Protein AF-A0A6I0ZMS7-F1 (afdb_monomer_lite)

Foldseek 3Di:
DPPQDWDFDDPPVRVVVVVVVVVVVVVVVVVVCCCCPVVVDWDKDALVRLCVVLVHDSVVVVVCVVVVQWDWDADPNTTIGTPVSSVSSSCVVVVVVVVVVSVVRIDGDDDDDPPPPPPPPDDD

Organism: Phocaeicola vulgatus (NCBI:txid821)

Sequence (124 aa):
MENQSKYIMIERNKFAALVKAHRKCLQMLSILTYAHTVKEVRLTFTLEEICELLQMTREEVEAQRQRGYIRFSVQNGITVYEITDILRLKNMLEMGKIYRKIDGMAITVPVKKETGNVTDSLTD

Radius of gyration: 24.44 Å; chains: 1; bounding box: 30×35×92 Å

pLDDT: mean 85.77, std 14.25, range [46.91, 97.44]

Structure (mmCIF, N/CA/C/O backbone):
data_AF-A0A6I0ZMS7-F1
#
_entry.id   AF-A0A6I0ZMS7-F1
#
loop_
_atom_site.group_PDB
_atom_site.id
_atom_site.type_symbol
_atom_site.label_atom_id
_atom_site.label_alt_id
_atom_site.label_comp_id
_atom_site.label_asym_id
_atom_site.label_entity_id
_atom_site.label_seq_id
_atom_site.pdbx_PDB_ins_code
_atom_site.Cartn_x
_atom_site.Cartn_y
_atom_site.Cartn_z
_atom_site.occupancy
_atom_site.B_iso_or_equiv
_atom_site.auth_seq_id
_atom_site.auth_comp_id
_atom_site.auth_asym_id
_atom_site.auth_atom_id
_atom_site.pdbx_PDB_model_num
ATOM 1 N N . MET A 1 1 ? -4.336 3.767 -35.342 1.00 49.06 1 MET A N 1
ATOM 2 C CA . MET A 1 1 ? -2.908 3.782 -34.958 1.00 49.06 1 MET A CA 1
ATOM 3 C C . MET A 1 1 ? -2.586 2.403 -34.418 1.00 49.06 1 MET A C 1
ATOM 5 O O . MET A 1 1 ? -3.243 1.994 -33.470 1.00 49.06 1 MET A O 1
ATOM 9 N N . GLU A 1 2 ? -1.685 1.653 -35.053 1.00 51.00 2 GLU A N 1
ATOM 10 C CA . GLU A 1 2 ? -1.224 0.372 -34.500 1.00 51.00 2 GLU A CA 1
ATOM 11 C C . GLU A 1 2 ? -0.572 0.632 -33.138 1.00 51.00 2 GLU A C 1
ATOM 13 O O . GLU A 1 2 ? 0.329 1.464 -33.024 1.00 51.00 2 GLU A O 1
ATOM 18 N N . ASN A 1 3 ? -1.064 -0.039 -32.094 1.00 58.94 3 ASN A N 1
ATOM 19 C CA . ASN A 1 3 ? -0.469 0.018 -30.765 1.00 58.94 3 ASN A CA 1
ATOM 20 C C . ASN A 1 3 ? 0.923 -0.615 -30.855 1.00 58.94 3 ASN A C 1
ATOM 22 O O . ASN A 1 3 ? 1.053 -1.837 -30.897 1.00 58.94 3 ASN A O 1
ATOM 26 N N . GLN A 1 4 ? 1.968 0.210 -30.907 1.00 65.31 4 GLN A N 1
ATOM 27 C CA . GLN A 1 4 ? 3.337 -0.277 -30.799 1.00 65.31 4 GLN A CA 1
ATOM 28 C C . GLN A 1 4 ? 3.529 -0.872 -29.401 1.00 65.31 4 GLN A C 1
ATOM 30 O O . GLN A 1 4 ? 3.580 -0.152 -28.402 1.00 65.31 4 GLN A O 1
ATOM 35 N N . SER A 1 5 ? 3.592 -2.201 -29.321 1.00 79.69 5 SER A N 1
ATOM 36 C CA . SER A 1 5 ? 3.852 -2.904 -28.070 1.00 79.69 5 SER A CA 1
ATOM 37 C C . SER A 1 5 ? 5.234 -2.533 -27.528 1.00 79.69 5 SER A C 1
ATOM 39 O O . SER A 1 5 ? 6.235 -2.552 -28.249 1.00 79.69 5 SER A O 1
ATOM 41 N N . LYS A 1 6 ? 5.274 -2.207 -26.237 1.00 84.69 6 LYS A N 1
ATOM 42 C CA . LYS A 1 6 ? 6.483 -1.893 -25.479 1.00 84.69 6 LYS A CA 1
ATOM 43 C C . LYS A 1 6 ? 6.903 -3.105 -24.656 1.00 84.69 6 LYS A C 1
ATOM 45 O O . LYS A 1 6 ? 6.065 -3.716 -23.995 1.00 84.69 6 LYS A O 1
ATOM 50 N N . TYR A 1 7 ? 8.190 -3.430 -24.669 1.00 88.38 7 TYR A N 1
ATOM 51 C CA . TYR A 1 7 ? 8.740 -4.603 -23.991 1.00 88.38 7 TYR A CA 1
ATOM 52 C C . TYR A 1 7 ? 9.839 -4.205 -23.012 1.00 88.38 7 TYR A C 1
ATOM 54 O O . TYR A 1 7 ? 10.541 -3.225 -23.234 1.00 88.38 7 TYR A O 1
ATOM 62 N N . ILE A 1 8 ? 10.028 -4.985 -21.947 1.00 89.50 8 ILE A N 1
ATOM 63 C CA . ILE A 1 8 ? 11.161 -4.834 -21.026 1.00 89.50 8 ILE A CA 1
ATOM 64 C C . ILE A 1 8 ? 11.926 -6.143 -20.987 1.00 89.50 8 ILE A C 1
ATOM 66 O O . ILE A 1 8 ? 11.347 -7.212 -20.793 1.00 89.50 8 ILE A O 1
ATOM 70 N N . MET A 1 9 ? 13.241 -6.044 -21.141 1.00 90.12 9 MET A N 1
ATOM 71 C CA . MET A 1 9 ? 14.144 -7.171 -20.959 1.00 90.12 9 MET A CA 1
ATOM 72 C C . MET A 1 9 ? 14.566 -7.260 -19.498 1.00 90.12 9 MET A C 1
ATOM 74 O O . MET A 1 9 ? 15.126 -6.321 -18.939 1.00 90.12 9 MET A O 1
ATOM 78 N N . ILE A 1 10 ? 14.272 -8.398 -18.872 1.00 90.62 10 ILE A N 1
ATOM 79 C CA . ILE A 1 10 ? 14.609 -8.680 -17.477 1.00 90.62 10 ILE A CA 1
ATOM 80 C C . ILE A 1 10 ? 15.399 -9.983 -17.447 1.00 90.62 10 ILE A C 1
ATOM 82 O O . ILE A 1 10 ? 14.954 -11.000 -17.975 1.00 90.62 10 ILE A O 1
ATOM 86 N N . GLU A 1 11 ? 16.566 -9.969 -16.804 1.00 95.06 11 GLU A N 1
ATOM 87 C CA . GLU A 1 11 ? 17.339 -11.189 -16.573 1.00 95.06 11 GLU A CA 1
ATOM 88 C C . GLU A 1 11 ? 16.489 -12.250 -15.865 1.00 95.06 11 GLU A C 1
ATOM 90 O O . GLU A 1 11 ? 15.821 -11.969 -14.864 1.00 95.06 11 GLU A O 1
ATOM 95 N N . ARG A 1 12 ? 16.580 -13.500 -16.331 1.00 96.75 12 ARG A N 1
ATOM 96 C CA . ARG A 1 12 ? 15.795 -14.633 -15.815 1.00 96.75 12 ARG A CA 1
ATOM 97 C C . ARG A 1 12 ? 15.820 -14.738 -14.287 1.00 96.75 12 ARG A C 1
ATOM 99 O O . ARG A 1 12 ? 14.776 -14.934 -13.671 1.00 96.75 12 ARG A O 1
ATOM 106 N N . ASN A 1 13 ? 16.991 -14.581 -13.669 1.00 97.44 13 ASN A N 1
ATOM 107 C CA . ASN A 1 13 ? 17.142 -14.699 -12.217 1.00 97.44 13 ASN A CA 1
ATOM 108 C C . ASN A 1 13 ? 16.503 -13.522 -11.465 1.00 97.44 13 ASN A C 1
ATOM 110 O O . ASN A 1 13 ? 15.887 -13.734 -10.421 1.00 97.44 13 ASN A O 1
ATOM 114 N N . LYS A 1 14 ? 16.577 -12.302 -12.014 1.00 94.81 14 LYS A N 1
ATOM 115 C CA . LYS A 1 14 ? 15.896 -11.123 -11.456 1.00 94.81 14 LYS A CA 1
ATOM 116 C C . LYS A 1 14 ? 14.380 -11.269 -11.561 1.00 94.81 14 LYS A C 1
ATOM 118 O O . LYS A 1 14 ? 13.678 -11.008 -10.588 1.00 94.81 14 LYS A O 1
ATOM 123 N N . PHE A 1 15 ? 13.880 -11.768 -12.693 1.00 95.12 15 PHE A N 1
ATOM 124 C CA . PHE A 1 15 ? 12.459 -12.072 -12.859 1.00 95.12 15 PHE A CA 1
ATOM 125 C C . PHE A 1 15 ? 11.991 -13.157 -11.878 1.00 95.12 15 PHE A C 1
ATOM 127 O O . PHE A 1 15 ? 10.991 -12.978 -11.187 1.00 95.12 15 PHE A O 1
ATOM 134 N N . ALA A 1 16 ? 12.740 -14.253 -11.737 1.00 97.25 16 ALA A N 1
ATOM 135 C CA . ALA A 1 16 ? 12.416 -15.310 -10.780 1.00 97.25 16 ALA A CA 1
ATOM 136 C C . ALA A 1 16 ? 12.402 -14.796 -9.327 1.00 97.25 16 ALA A C 1
ATOM 138 O O . ALA A 1 16 ? 11.496 -15.131 -8.560 1.00 97.25 16 ALA A O 1
ATOM 139 N N . ALA A 1 17 ? 13.368 -13.950 -8.952 1.00 96.44 17 ALA A N 1
ATOM 140 C CA . ALA A 1 17 ? 13.403 -13.304 -7.642 1.00 96.44 17 ALA A CA 1
ATOM 141 C C . ALA A 1 17 ? 12.189 -12.384 -7.424 1.00 96.44 17 ALA A C 1
ATOM 143 O O . ALA A 1 17 ? 11.572 -12.443 -6.358 1.00 96.44 17 ALA A O 1
ATOM 144 N N . LEU A 1 18 ? 11.798 -11.607 -8.440 1.00 92.94 18 LEU A N 1
ATOM 145 C CA . LEU A 1 18 ? 10.602 -10.762 -8.411 1.00 92.94 18 LEU A CA 1
ATOM 146 C C . LEU A 1 18 ? 9.329 -11.593 -8.202 1.00 92.94 18 LEU A C 1
ATOM 148 O O . LEU A 1 18 ? 8.546 -11.295 -7.302 1.00 92.94 18 LEU A O 1
ATOM 152 N N . VAL A 1 19 ? 9.147 -12.677 -8.962 1.00 95.75 19 VAL A N 1
ATOM 153 C CA . VAL A 1 19 ? 7.999 -13.590 -8.805 1.00 95.75 19 VAL A CA 1
ATOM 154 C C . VAL A 1 19 ? 7.985 -14.218 -7.409 1.00 95.75 19 VAL A C 1
ATOM 156 O O . VAL A 1 19 ? 6.927 -14.329 -6.786 1.00 95.75 19 VAL A O 1
ATOM 159 N N . LYS A 1 20 ? 9.152 -14.597 -6.872 1.00 95.88 20 LYS A N 1
ATOM 160 C CA . LYS A 1 20 ? 9.268 -15.140 -5.510 1.00 95.88 20 LYS A CA 1
ATOM 161 C C . LYS A 1 20 ? 8.869 -14.110 -4.451 1.00 95.88 20 LYS A C 1
ATOM 163 O O . LYS A 1 20 ? 8.145 -14.463 -3.523 1.00 95.88 20 LYS A O 1
ATOM 168 N N . ALA A 1 21 ? 9.317 -12.862 -4.579 1.00 93.00 21 ALA A N 1
ATOM 169 C CA . ALA A 1 21 ? 8.930 -11.778 -3.677 1.00 93.00 21 ALA A CA 1
ATOM 170 C C . ALA A 1 21 ? 7.422 -11.498 -3.761 1.00 93.00 21 ALA A C 1
ATOM 172 O O . ALA A 1 21 ? 6.751 -11.447 -2.732 1.00 93.00 21 ALA A O 1
ATOM 173 N N . HIS A 1 22 ? 6.871 -11.437 -4.975 1.00 91.12 22 HIS A N 1
ATOM 174 C CA . HIS A 1 22 ? 5.440 -11.240 -5.194 1.00 91.12 22 HIS A CA 1
ATOM 175 C C . HIS A 1 22 ? 4.593 -12.338 -4.531 1.00 91.12 22 HIS A C 1
ATOM 177 O O . HIS A 1 22 ? 3.630 -12.033 -3.830 1.00 91.12 22 HIS A O 1
ATOM 183 N N . ARG A 1 23 ? 4.996 -13.613 -4.647 1.00 94.25 23 ARG A N 1
ATOM 184 C CA . ARG A 1 23 ? 4.321 -14.730 -3.957 1.00 94.25 23 ARG A CA 1
ATOM 185 C C . ARG A 1 23 ? 4.320 -14.579 -2.435 1.00 94.25 23 ARG A C 1
ATOM 187 O O . ARG A 1 23 ? 3.294 -14.839 -1.816 1.00 94.25 23 ARG A O 1
ATOM 194 N N . LYS A 1 24 ? 5.430 -14.135 -1.833 1.00 93.44 24 LYS A N 1
ATOM 195 C CA . LYS A 1 24 ? 5.490 -13.874 -0.383 1.00 93.44 24 LYS A CA 1
ATOM 196 C C . LYS A 1 24 ? 4.510 -12.772 0.033 1.00 93.44 24 LYS A C 1
ATOM 198 O O . LYS A 1 24 ? 3.818 -12.927 1.034 1.00 93.44 24 LYS A O 1
ATOM 203 N N . CYS A 1 25 ? 4.399 -11.699 -0.753 1.00 89.81 25 CYS A N 1
ATOM 204 C CA . CYS A 1 25 ? 3.425 -10.637 -0.487 1.00 89.81 25 CYS A CA 1
ATOM 205 C C . CYS A 1 25 ? 1.977 -11.143 -0.579 1.00 89.81 25 CYS A C 1
ATOM 207 O O . CYS A 1 25 ? 1.172 -10.822 0.290 1.00 89.81 25 CYS A O 1
ATOM 209 N N . LEU A 1 26 ? 1.650 -11.978 -1.574 1.00 89.50 26 LEU A N 1
ATOM 210 C CA . LEU A 1 26 ? 0.316 -12.586 -1.691 1.00 89.50 26 LEU A CA 1
ATOM 211 C C . LEU A 1 26 ? -0.019 -13.494 -0.498 1.00 89.50 26 LEU A C 1
ATOM 213 O O . LEU A 1 26 ? -1.149 -13.484 -0.009 1.00 89.50 26 LEU A O 1
ATOM 217 N N . GLN A 1 27 ? 0.961 -14.252 0.002 1.00 92.88 27 GLN A N 1
ATOM 218 C CA . GLN A 1 27 ? 0.791 -15.054 1.217 1.00 92.88 27 GLN A CA 1
ATOM 219 C C . GLN A 1 27 ? 0.524 -14.169 2.437 1.00 92.88 27 GLN A C 1
ATOM 221 O O . GLN A 1 27 ? -0.379 -14.466 3.215 1.00 92.88 27 GLN A O 1
ATOM 226 N N . MET A 1 28 ? 1.252 -13.057 2.579 1.00 91.44 28 MET A N 1
ATOM 227 C CA . MET A 1 28 ? 1.010 -12.121 3.675 1.00 91.44 28 MET A CA 1
ATOM 228 C C . MET A 1 28 ? -0.370 -11.476 3.592 1.00 91.44 28 MET A C 1
ATOM 230 O O . MET A 1 28 ? -1.070 -11.417 4.600 1.00 91.44 28 MET A O 1
ATOM 234 N N . LEU A 1 29 ? -0.797 -11.070 2.396 1.00 87.00 29 LEU A N 1
ATOM 235 C CA . LEU A 1 29 ? -2.143 -10.549 2.186 1.00 87.00 29 LEU A CA 1
ATOM 236 C C . LEU A 1 29 ? -3.202 -11.584 2.584 1.00 87.00 29 LEU A C 1
ATOM 238 O O . LEU A 1 29 ? -4.128 -11.245 3.305 1.00 87.00 29 LEU A O 1
ATOM 242 N N . SER A 1 30 ? -3.018 -12.850 2.201 1.00 89.00 30 SER A N 1
ATOM 243 C CA . SER A 1 30 ? -3.939 -13.938 2.565 1.00 89.00 30 SER A CA 1
ATOM 244 C C . SER A 1 30 ? -4.046 -14.126 4.084 1.00 89.00 30 SER A C 1
ATOM 246 O O . SER A 1 30 ? -5.145 -14.296 4.609 1.00 89.00 30 SER A O 1
ATOM 248 N N . ILE A 1 31 ? -2.920 -14.047 4.803 1.00 91.38 31 ILE A N 1
ATOM 249 C CA . ILE A 1 31 ? -2.887 -14.132 6.273 1.00 91.38 31 ILE A CA 1
ATOM 250 C C . ILE A 1 31 ? -3.620 -12.943 6.905 1.00 91.38 31 ILE A C 1
ATOM 252 O O . ILE A 1 31 ? -4.442 -13.141 7.798 1.00 91.38 31 ILE A O 1
ATOM 256 N N . LEU A 1 32 ? -3.364 -11.721 6.427 1.00 88.12 32 LEU A N 1
ATOM 257 C CA . LEU A 1 32 ? -4.038 -10.516 6.918 1.00 88.12 32 LEU A CA 1
ATOM 258 C C . LEU A 1 32 ? -5.545 -10.559 6.636 1.00 88.12 32 LEU A C 1
ATOM 260 O O . LEU A 1 32 ? -6.340 -10.227 7.514 1.00 88.12 32 LEU A O 1
ATOM 264 N N . THR A 1 33 ? -5.953 -11.030 5.454 1.00 85.44 33 THR A N 1
ATOM 265 C CA . THR A 1 33 ? -7.365 -11.236 5.113 1.00 85.44 33 THR A CA 1
ATOM 266 C C . THR A 1 33 ? -8.013 -12.255 6.042 1.00 85.44 33 THR A C 1
ATOM 268 O O . THR A 1 33 ? -9.101 -11.991 6.545 1.00 85.44 33 THR A O 1
ATOM 271 N N . TYR A 1 34 ? -7.361 -13.385 6.327 1.00 90.00 34 TYR A N 1
ATOM 272 C CA . TYR A 1 34 ? -7.884 -14.373 7.274 1.00 90.00 34 TYR A CA 1
ATOM 273 C C . TYR A 1 34 ? -8.020 -13.796 8.691 1.00 90.00 34 TYR A C 1
ATOM 275 O O . TYR A 1 34 ? -9.066 -13.949 9.318 1.00 90.00 34 TYR A O 1
ATOM 283 N N . ALA A 1 35 ? -7.001 -13.090 9.189 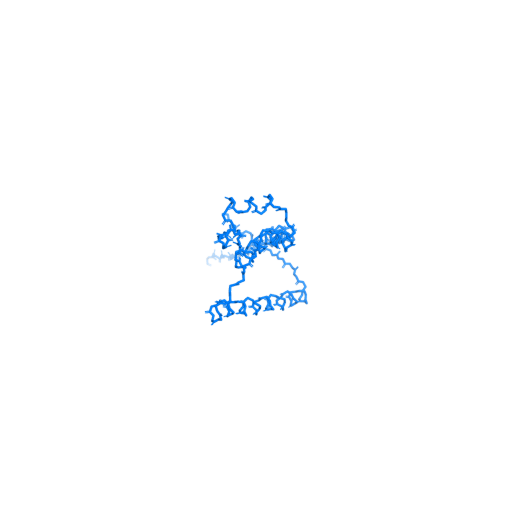1.00 89.62 35 ALA A N 1
ATOM 284 C CA . ALA A 1 35 ? -7.052 -12.454 10.506 1.00 89.62 35 ALA A CA 1
ATOM 285 C C . ALA A 1 35 ? -8.204 -11.440 10.606 1.00 89.62 35 ALA A C 1
ATOM 287 O O . ALA A 1 35 ? -8.923 -11.415 11.602 1.00 89.62 35 ALA A O 1
ATOM 288 N N . HIS A 1 36 ? -8.423 -10.654 9.553 1.00 84.56 36 HIS A N 1
ATOM 289 C CA . HIS A 1 36 ? -9.507 -9.682 9.511 1.00 84.56 36 HIS A CA 1
ATOM 290 C C . HIS A 1 36 ? -10.895 -10.333 9.404 1.00 84.56 36 HIS A C 1
ATOM 292 O O . HIS A 1 36 ? -11.801 -9.964 10.140 1.00 84.56 36 HIS A O 1
ATOM 298 N N . THR A 1 37 ? -11.067 -11.302 8.501 1.00 85.00 37 THR A N 1
ATOM 299 C CA . THR A 1 37 ? -12.390 -11.857 8.153 1.00 85.00 37 THR A CA 1
ATOM 300 C C . THR A 1 37 ? -12.841 -12.997 9.059 1.00 85.00 37 THR A C 1
ATOM 302 O O . THR A 1 37 ? -14.030 -13.123 9.322 1.00 85.00 37 THR A O 1
ATOM 305 N N . VAL A 1 38 ? -11.913 -13.833 9.533 1.00 91.69 38 VAL A N 1
ATOM 306 C CA . VAL A 1 38 ? -12.228 -15.030 10.332 1.00 91.69 38 VAL A CA 1
ATOM 307 C C . VAL A 1 38 ? -11.959 -14.806 11.812 1.00 91.69 38 VAL A C 1
ATOM 309 O O . VAL A 1 38 ? -12.638 -15.379 12.659 1.00 91.69 38 VAL A O 1
ATOM 312 N N . LYS A 1 39 ? -10.940 -14.006 12.144 1.00 91.56 39 LYS A N 1
ATOM 313 C CA . LYS A 1 39 ? -10.582 -13.706 13.538 1.00 91.56 39 LYS A CA 1
ATOM 314 C C . LYS A 1 39 ? -11.071 -12.340 14.008 1.00 91.56 39 LYS A C 1
ATOM 316 O O . LYS A 1 39 ? -10.812 -12.000 15.155 1.00 91.56 39 LYS A O 1
ATOM 321 N N . GLU A 1 40 ? -11.745 -11.586 13.136 1.00 87.00 40 GLU A N 1
ATOM 322 C C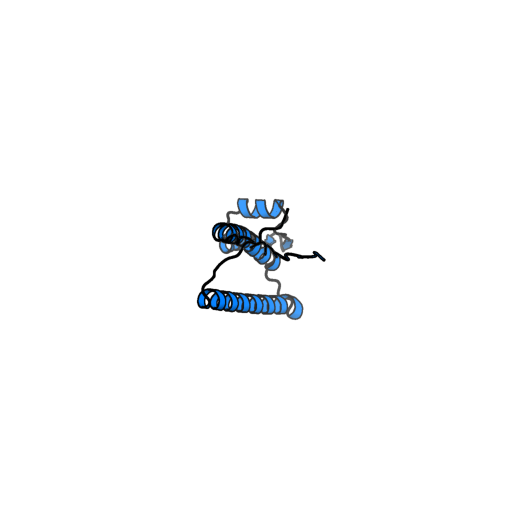A . GLU A 1 40 ? -12.292 -10.252 13.421 1.00 87.00 40 GLU A CA 1
ATOM 323 C C . GLU A 1 40 ? -11.247 -9.275 13.988 1.00 87.00 40 GLU A C 1
ATOM 325 O O . GLU A 1 40 ? -11.565 -8.303 14.675 1.00 87.00 40 GLU A O 1
ATOM 330 N N . VAL A 1 41 ? -9.965 -9.508 13.682 1.00 88.94 41 VAL A N 1
ATOM 331 C CA . VAL A 1 41 ? -8.882 -8.637 14.129 1.00 88.94 41 VAL A CA 1
ATOM 332 C C . VAL A 1 41 ? -8.920 -7.368 13.287 1.00 88.94 41 VAL A C 1
ATOM 334 O O . VAL A 1 41 ? -8.671 -7.383 12.077 1.00 88.94 41 VAL A O 1
ATOM 337 N N . ARG A 1 42 ? -9.215 -6.241 13.935 1.00 86.25 42 ARG A N 1
ATOM 338 C CA . ARG A 1 42 ? -9.116 -4.917 13.321 1.00 86.25 42 ARG A CA 1
ATOM 339 C C . ARG A 1 42 ? -7.723 -4.355 13.563 1.00 86.25 42 ARG A C 1
ATOM 341 O O . ARG A 1 42 ? -7.322 -4.134 14.698 1.00 86.25 42 ARG A O 1
ATOM 348 N N . LEU A 1 43 ? -6.998 -4.122 12.475 1.00 90.12 43 LEU A N 1
ATOM 349 C CA . LEU A 1 43 ? -5.709 -3.440 12.493 1.00 90.12 43 LEU A CA 1
ATOM 350 C C . LEU A 1 43 ? -5.938 -1.985 12.099 1.00 90.12 43 LEU A C 1
ATOM 352 O O . LEU A 1 43 ? -6.135 -1.671 10.920 1.00 90.12 43 LEU A O 1
ATOM 356 N N . THR A 1 44 ? -5.954 -1.124 13.108 1.00 93.44 44 THR A N 1
ATOM 357 C CA . THR A 1 44 ? -6.149 0.316 12.966 1.00 93.44 44 THR A CA 1
ATOM 358 C C . THR A 1 44 ? -4.918 1.065 13.435 1.00 93.44 44 THR A C 1
ATOM 360 O O . THR A 1 44 ? -4.301 0.662 14.415 1.00 93.44 44 THR A O 1
ATOM 363 N N . PHE A 1 45 ? -4.609 2.164 12.761 1.00 95.81 45 PHE A N 1
ATOM 364 C CA . PHE A 1 45 ? -3.432 2.984 13.015 1.00 95.81 45 PHE A CA 1
ATOM 365 C C . PHE A 1 45 ? -3.851 4.431 13.236 1.00 95.81 45 PHE A C 1
ATOM 367 O O . PHE A 1 45 ? -4.790 4.915 12.604 1.00 95.81 45 PHE A O 1
ATOM 374 N N . THR A 1 46 ? -3.155 5.122 14.119 1.00 96.31 46 THR A N 1
ATOM 375 C CA . THR A 1 46 ? -3.255 6.565 14.350 1.00 96.31 46 THR A CA 1
ATOM 376 C C . THR A 1 46 ? -2.592 7.353 13.218 1.00 96.31 46 THR A C 1
ATOM 378 O O . THR A 1 46 ? -1.897 6.788 12.371 1.00 96.31 46 THR A O 1
ATOM 381 N N . LEU A 1 47 ? -2.798 8.674 13.187 1.00 95.56 47 LEU A N 1
ATOM 382 C CA . LEU A 1 47 ? -2.138 9.547 12.211 1.00 95.56 47 LEU A CA 1
ATOM 383 C C . LEU A 1 47 ? -0.607 9.465 12.327 1.00 95.56 47 LEU A C 1
ATOM 385 O O . LEU A 1 47 ? 0.095 9.392 11.324 1.00 95.56 47 LEU A O 1
ATOM 389 N N . GLU A 1 48 ? -0.096 9.453 13.551 1.00 96.00 48 GLU A N 1
ATOM 390 C CA . GLU A 1 48 ? 1.331 9.396 13.851 1.00 96.00 48 GLU A CA 1
ATOM 391 C C . GLU A 1 48 ? 1.957 8.101 13.323 1.00 96.00 48 GLU A C 1
ATOM 393 O O . GLU A 1 48 ? 2.965 8.148 12.617 1.00 96.00 48 GLU A O 1
ATOM 398 N N . GLU A 1 49 ? 1.316 6.961 13.585 1.00 96.44 49 GLU A N 1
ATOM 399 C CA . GLU A 1 49 ? 1.798 5.654 13.128 1.00 96.44 49 GLU A CA 1
ATOM 400 C C . GLU A 1 49 ? 1.804 5.546 11.600 1.00 96.44 49 GLU A C 1
ATOM 402 O O . GLU A 1 49 ? 2.740 4.989 11.025 1.00 96.44 49 GLU A O 1
ATOM 407 N N . ILE A 1 50 ? 0.794 6.092 10.906 1.00 95.75 50 ILE A N 1
ATOM 408 C CA . ILE A 1 50 ? 0.802 6.072 9.436 1.00 95.75 50 ILE A CA 1
ATOM 409 C C . ILE A 1 50 ? 1.845 7.020 8.847 1.00 95.75 50 ILE A C 1
ATOM 411 O O . ILE A 1 50 ? 2.431 6.685 7.817 1.00 95.75 50 ILE A O 1
ATOM 415 N N . CYS A 1 51 ? 2.107 8.166 9.480 1.00 95.94 51 CYS A N 1
ATOM 416 C CA . CYS A 1 51 ? 3.171 9.075 9.058 1.00 95.94 51 CYS A CA 1
ATOM 417 C C . CYS A 1 51 ? 4.539 8.389 9.157 1.00 95.94 51 CYS A C 1
ATOM 419 O O . CYS A 1 51 ? 5.321 8.443 8.206 1.00 95.94 51 CYS A O 1
ATOM 421 N N . GLU A 1 52 ? 4.798 7.682 10.259 1.00 96.12 52 GLU A N 1
ATOM 422 C CA . GLU A 1 52 ? 6.019 6.893 10.443 1.00 96.12 52 GLU A CA 1
ATOM 423 C C . GLU A 1 52 ? 6.116 5.757 9.413 1.00 96.12 52 GLU A C 1
ATOM 425 O O . GLU A 1 52 ? 7.113 5.638 8.696 1.00 96.12 52 GLU A O 1
ATOM 430 N N . LEU A 1 53 ? 5.052 4.962 9.272 1.00 93.88 53 LEU A N 1
ATOM 431 C CA . LEU A 1 53 ? 5.016 3.802 8.381 1.00 93.88 53 LEU A CA 1
ATOM 432 C C . LEU A 1 53 ? 5.184 4.181 6.902 1.00 93.88 53 LEU A C 1
ATOM 434 O O . LEU A 1 53 ? 5.872 3.489 6.143 1.00 93.88 53 LEU A O 1
ATOM 438 N N . LEU A 1 54 ? 4.524 5.253 6.462 1.00 93.69 54 LEU A N 1
ATOM 439 C CA . LEU A 1 54 ? 4.555 5.696 5.068 1.00 93.69 54 LEU A CA 1
ATOM 440 C C . LEU A 1 54 ? 5.719 6.644 4.770 1.00 93.69 54 LEU A C 1
ATOM 442 O O . LEU A 1 54 ? 5.996 6.861 3.588 1.00 93.69 54 LEU A O 1
ATOM 446 N N . GLN A 1 55 ? 6.419 7.129 5.803 1.00 94.94 55 GLN A N 1
ATOM 447 C CA . GLN A 1 55 ? 7.435 8.183 5.719 1.00 94.94 55 GLN A CA 1
ATOM 448 C C . GLN A 1 55 ? 6.865 9.443 5.059 1.00 94.94 55 GLN A C 1
ATOM 450 O O . GLN A 1 55 ? 7.423 9.964 4.094 1.00 94.94 55 GLN A O 1
ATOM 455 N N . MET A 1 56 ? 5.707 9.877 5.554 1.00 95.69 56 MET A N 1
ATOM 456 C CA . MET A 1 56 ? 4.959 11.029 5.053 1.00 95.69 56 MET A CA 1
ATOM 457 C C . MET A 1 56 ? 4.727 12.035 6.176 1.00 95.69 56 MET A C 1
ATOM 459 O O . MET A 1 56 ? 4.611 11.654 7.343 1.00 95.69 56 MET A O 1
ATOM 463 N N . THR A 1 57 ? 4.626 13.318 5.836 1.00 97.38 57 THR A N 1
ATOM 464 C CA . THR A 1 57 ? 4.186 14.334 6.801 1.00 97.38 57 THR A CA 1
ATOM 465 C C . THR A 1 57 ? 2.675 14.247 7.033 1.00 97.38 57 THR A C 1
ATOM 467 O O . THR A 1 57 ? 1.939 13.632 6.251 1.00 97.38 57 THR A O 1
ATOM 470 N N . ARG A 1 58 ? 2.180 14.885 8.103 1.00 96.25 58 ARG A N 1
ATOM 471 C CA . ARG A 1 58 ? 0.734 14.934 8.385 1.00 96.25 58 ARG A CA 1
ATOM 472 C C . ARG A 1 58 ? -0.030 15.588 7.233 1.00 96.25 58 ARG A C 1
ATOM 474 O O . ARG A 1 58 ? -1.059 15.073 6.807 1.00 96.25 58 ARG A O 1
ATOM 481 N N . GLU A 1 59 ? 0.518 16.661 6.678 1.00 96.94 59 GLU A N 1
ATOM 482 C CA . GLU A 1 59 ? -0.063 17.416 5.566 1.00 96.94 59 GLU A CA 1
ATOM 483 C C . GLU A 1 59 ? -0.169 16.553 4.301 1.00 96.94 59 GLU A C 1
ATOM 485 O O . GLU A 1 59 ? -1.172 16.592 3.586 1.00 96.94 59 GLU A O 1
ATOM 490 N N . GLU A 1 60 ? 0.841 15.725 4.023 1.00 96.56 60 GLU A N 1
ATOM 491 C CA . GLU A 1 60 ? 0.817 14.820 2.874 1.00 96.56 60 GLU A CA 1
ATOM 492 C C . GLU A 1 60 ? -0.255 13.737 3.020 1.00 96.56 60 GLU A C 1
ATOM 494 O O . GLU A 1 60 ? -0.932 13.407 2.039 1.00 96.56 60 GLU A O 1
ATOM 499 N N . VAL A 1 61 ? -0.427 13.196 4.229 1.00 95.06 61 VAL A N 1
ATOM 500 C CA . VAL A 1 61 ? -1.492 12.238 4.552 1.00 95.06 61 VAL A CA 1
ATOM 501 C C . VAL A 1 61 ? -2.867 12.888 4.405 1.00 95.06 61 VAL A C 1
ATOM 503 O O . VAL A 1 61 ? -3.755 12.318 3.761 1.00 95.06 61 VAL A O 1
ATOM 506 N N . GLU A 1 62 ? -3.048 14.096 4.936 1.00 94.31 62 GLU A N 1
ATOM 507 C CA . GLU A 1 62 ? -4.285 14.865 4.788 1.00 94.31 62 GLU A CA 1
ATOM 508 C C . GLU A 1 62 ? -4.611 15.138 3.317 1.00 94.31 62 GLU A C 1
ATOM 510 O O . GLU A 1 62 ? -5.761 14.974 2.900 1.00 94.31 62 GLU A O 1
ATOM 515 N N . ALA A 1 63 ? -3.609 15.444 2.492 1.00 95.69 63 ALA A N 1
ATOM 516 C CA . ALA A 1 63 ? -3.795 15.595 1.053 1.00 95.69 63 ALA A CA 1
ATOM 517 C C . ALA A 1 63 ? -4.281 14.291 0.389 1.00 95.69 63 ALA A C 1
ATOM 519 O O . ALA A 1 63 ? -5.143 14.335 -0.493 1.00 95.69 63 ALA A O 1
ATOM 520 N N . GLN A 1 64 ? -3.791 13.115 0.807 1.00 94.50 64 GLN A N 1
ATOM 521 C CA . GLN A 1 64 ? -4.307 11.835 0.289 1.00 94.50 64 GLN A CA 1
ATOM 522 C C . GLN A 1 64 ? -5.744 11.567 0.739 1.00 94.50 64 GLN A C 1
ATOM 524 O O . GLN A 1 64 ? -6.538 11.018 -0.031 1.00 94.50 64 GLN A O 1
ATOM 529 N N . ARG A 1 65 ? -6.098 11.976 1.962 1.00 93.69 65 ARG A N 1
ATOM 530 C CA . ARG A 1 65 ? -7.467 11.893 2.482 1.00 93.69 65 ARG A CA 1
ATOM 531 C C . ARG A 1 65 ? -8.415 12.791 1.689 1.00 93.69 65 ARG A C 1
ATOM 533 O O . ARG A 1 65 ? -9.474 12.323 1.281 1.00 93.69 65 ARG A O 1
ATOM 540 N N . GLN A 1 66 ? -8.028 14.035 1.407 1.00 94.00 66 GLN A N 1
ATOM 541 C CA . GLN A 1 66 ? -8.814 14.962 0.578 1.00 94.00 66 GLN A CA 1
ATOM 542 C C . GLN A 1 66 ? -9.033 14.428 -0.845 1.00 94.00 66 GLN A C 1
ATOM 544 O O . GLN A 1 66 ? -10.083 14.654 -1.439 1.00 94.00 66 GLN A O 1
ATOM 549 N N . ARG A 1 67 ? -8.070 13.665 -1.375 1.00 92.94 67 ARG A N 1
ATOM 550 C CA . ARG A 1 67 ? -8.182 12.969 -2.667 1.00 92.94 67 ARG A CA 1
ATOM 551 C C . ARG A 1 67 ? -8.999 11.670 -2.608 1.00 92.94 67 ARG A C 1
ATOM 553 O O . ARG A 1 67 ? -9.204 11.045 -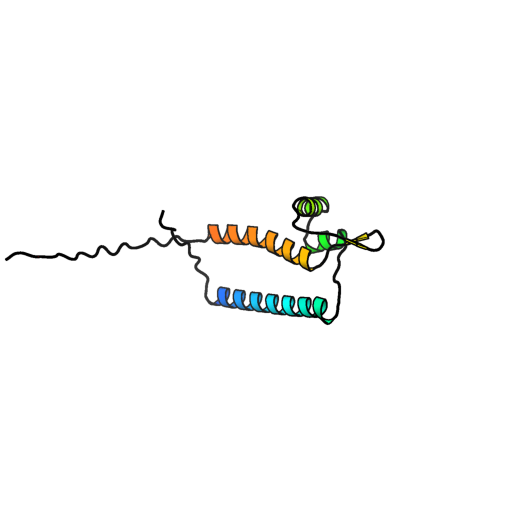3.643 1.00 92.94 67 ARG A O 1
ATOM 560 N N . GLY A 1 68 ? -9.446 11.241 -1.427 1.00 91.88 68 GLY A N 1
ATOM 561 C CA . GLY A 1 68 ? -10.241 10.023 -1.237 1.00 91.88 68 GLY A CA 1
ATOM 562 C C . GLY A 1 68 ? -9.443 8.715 -1.279 1.00 91.88 68 GLY A C 1
ATOM 563 O O . GLY A 1 68 ? -10.034 7.635 -1.332 1.00 91.88 68 GLY A O 1
ATOM 564 N N . TYR A 1 69 ? -8.109 8.770 -1.242 1.00 91.75 69 TYR A N 1
ATOM 565 C CA . TYR A 1 69 ? -7.275 7.566 -1.336 1.00 91.75 69 TYR A CA 1
ATOM 566 C C . TYR A 1 69 ? -7.186 6.781 -0.030 1.00 91.75 69 TYR A C 1
ATOM 568 O O . TYR A 1 69 ? -7.003 5.560 -0.061 1.00 91.75 69 TYR A O 1
ATOM 576 N N . ILE A 1 70 ? -7.370 7.456 1.101 1.00 93.75 70 ILE A N 1
ATOM 577 C CA . ILE A 1 70 ? -7.394 6.847 2.428 1.00 93.75 70 ILE A CA 1
ATOM 578 C C . ILE A 1 70 ? -8.639 7.318 3.180 1.00 93.75 70 ILE A C 1
ATOM 580 O O . ILE A 1 70 ? -8.973 8.506 3.159 1.00 93.75 70 ILE A O 1
ATOM 584 N N . ARG A 1 71 ? -9.353 6.383 3.812 1.00 93.31 71 ARG A N 1
ATOM 585 C CA . ARG A 1 71 ? -10.495 6.692 4.678 1.00 93.31 71 ARG A CA 1
ATOM 586 C C . ARG A 1 71 ? -10.058 6.590 6.129 1.00 93.31 71 ARG A C 1
ATOM 588 O O . ARG A 1 71 ? -9.057 5.957 6.451 1.00 93.31 71 ARG A O 1
ATOM 595 N N . PHE A 1 72 ? -10.830 7.223 6.995 1.00 94.75 72 PHE A N 1
ATOM 596 C CA . PHE A 1 72 ? -10.609 7.210 8.429 1.00 94.75 72 PHE A CA 1
ATOM 597 C C . PHE A 1 72 ? -11.935 6.955 9.139 1.00 94.75 72 PHE A C 1
ATOM 599 O O . PHE A 1 72 ? -13.015 7.171 8.583 1.00 94.75 72 PHE A O 1
ATOM 606 N N . SER A 1 73 ? -11.837 6.519 10.384 1.00 94.12 73 SER A N 1
ATOM 607 C CA . SER A 1 73 ? -12.947 6.474 11.329 1.00 94.12 73 SER A CA 1
ATOM 608 C C . SER A 1 73 ? -12.521 7.140 12.631 1.00 94.12 73 SER A C 1
ATOM 610 O O . SER A 1 73 ? -11.333 7.383 12.846 1.00 94.12 73 SER A O 1
ATOM 612 N N . VAL A 1 74 ? -13.483 7.461 13.490 1.00 95.19 74 VAL A N 1
ATOM 613 C CA . VAL A 1 74 ? -13.200 7.978 14.830 1.00 95.19 74 VAL A CA 1
ATOM 614 C C . VAL A 1 74 ? -13.524 6.887 15.839 1.00 95.19 74 VAL A C 1
ATOM 616 O O . VAL A 1 74 ? -14.640 6.371 15.855 1.00 95.19 74 VAL A O 1
ATOM 619 N N . GLN A 1 75 ? -12.551 6.536 16.673 1.00 93.06 75 GLN A N 1
ATOM 620 C CA . GLN A 1 75 ? -12.695 5.559 17.749 1.00 93.06 75 GLN A CA 1
ATOM 621 C C . GLN A 1 75 ? -12.237 6.206 19.052 1.00 93.06 75 GLN A C 1
ATOM 623 O O . GLN A 1 75 ? -11.102 6.660 19.149 1.00 93.06 75 GLN A O 1
ATOM 628 N N . ASN A 1 76 ? -13.130 6.296 20.041 1.00 92.75 76 ASN A N 1
ATOM 629 C CA . ASN A 1 76 ? -12.854 6.940 21.334 1.00 92.75 76 ASN A CA 1
ATOM 630 C C . ASN A 1 76 ? -12.275 8.366 21.205 1.00 92.75 76 ASN A C 1
ATOM 632 O O . ASN A 1 76 ? -11.382 8.755 21.949 1.00 92.75 76 ASN A O 1
ATOM 636 N N . GLY A 1 77 ? -12.757 9.139 20.225 1.00 93.56 77 GLY A N 1
ATOM 637 C CA . GLY A 1 77 ? -12.270 10.497 19.945 1.00 93.56 77 GLY A CA 1
ATOM 638 C C . GLY A 1 77 ? -10.960 10.568 19.150 1.00 93.56 77 GLY A C 1
ATOM 639 O O . GLY A 1 77 ? -10.529 11.662 18.798 1.00 93.56 77 GLY A O 1
ATOM 640 N N . ILE A 1 78 ? -10.352 9.429 18.811 1.00 94.25 78 ILE A N 1
ATOM 641 C CA . ILE A 1 78 ? -9.101 9.350 18.054 1.00 94.25 78 ILE A CA 1
ATOM 642 C C . ILE A 1 78 ? -9.408 9.014 16.594 1.00 94.25 78 ILE A C 1
ATOM 644 O O . ILE A 1 78 ? -10.187 8.109 16.296 1.00 94.25 78 ILE A O 1
ATOM 648 N N . THR A 1 79 ? -8.787 9.749 15.671 1.00 94.44 79 THR A N 1
ATOM 649 C CA . THR A 1 79 ? -8.840 9.431 14.240 1.00 94.44 79 THR A CA 1
ATOM 650 C C . THR A 1 79 ? -7.955 8.226 13.955 1.00 94.44 79 THR A C 1
ATOM 652 O O . THR A 1 79 ? -6.759 8.259 14.240 1.00 94.44 79 THR A O 1
ATOM 655 N N . VAL A 1 80 ? -8.537 7.186 13.361 1.00 96.00 80 VAL A N 1
ATOM 656 C CA . VAL A 1 80 ? -7.829 5.952 13.023 1.00 96.00 80 VAL A CA 1
ATOM 657 C C . VAL A 1 80 ? -8.066 5.522 11.578 1.00 96.00 80 VAL A C 1
ATOM 659 O O . VAL A 1 80 ? -9.123 5.775 10.992 1.00 96.00 80 VAL A O 1
ATOM 662 N N . TYR A 1 81 ? -7.080 4.828 11.025 1.00 95.50 81 TYR A N 1
ATOM 663 C CA . TYR A 1 81 ? -7.000 4.373 9.642 1.00 95.50 81 TYR A CA 1
ATOM 664 C C . TYR A 1 81 ? -6.907 2.851 9.602 1.00 95.50 81 TYR A C 1
ATOM 666 O O . TYR A 1 81 ? -6.139 2.258 10.356 1.00 95.50 81 TYR A O 1
ATOM 674 N N . GLU A 1 82 ? -7.667 2.199 8.725 1.00 91.62 82 GLU A N 1
ATOM 675 C CA . GLU A 1 82 ? -7.609 0.740 8.595 1.00 91.62 82 GLU A CA 1
ATOM 676 C C . GLU A 1 82 ? -6.430 0.299 7.719 1.00 91.62 82 GLU A C 1
ATOM 678 O O . GLU A 1 82 ? -6.129 0.919 6.692 1.00 91.62 82 GLU A O 1
ATOM 683 N N . ILE A 1 83 ? -5.794 -0.819 8.088 1.00 89.12 83 ILE A N 1
ATOM 684 C CA . ILE A 1 83 ? -4.635 -1.375 7.371 1.00 89.12 83 ILE A CA 1
ATOM 685 C C . ILE A 1 83 ? -4.879 -1.544 5.868 1.00 89.12 83 ILE A C 1
ATOM 687 O O . ILE A 1 83 ? -3.973 -1.346 5.063 1.00 89.12 83 ILE A O 1
ATOM 691 N N . THR A 1 84 ? -6.105 -1.875 5.464 1.00 86.75 84 THR A N 1
ATOM 692 C CA . THR A 1 84 ? -6.464 -2.087 4.059 1.00 86.75 84 THR A CA 1
ATOM 693 C C . THR A 1 84 ? -6.312 -0.814 3.233 1.00 86.75 84 THR A C 1
ATOM 695 O O . THR A 1 84 ? -5.794 -0.865 2.115 1.00 86.75 84 THR A O 1
ATOM 698 N N . ASP A 1 85 ? -6.716 0.334 3.780 1.00 91.38 85 ASP A N 1
ATOM 699 C CA . ASP A 1 85 ? -6.602 1.617 3.087 1.00 91.38 85 ASP A CA 1
ATOM 700 C C . ASP A 1 85 ? -5.141 2.094 3.052 1.00 91.38 85 ASP A C 1
ATOM 702 O O . ASP A 1 85 ? -4.693 2.619 2.030 1.00 91.38 85 ASP A O 1
ATOM 706 N N . ILE A 1 86 ? -4.372 1.827 4.114 1.00 92.38 86 ILE A N 1
ATOM 707 C CA . ILE A 1 86 ? -2.930 2.112 4.184 1.00 92.38 86 ILE A CA 1
ATOM 708 C C . ILE A 1 86 ? -2.161 1.298 3.133 1.00 92.38 86 ILE A C 1
ATOM 710 O O . ILE A 1 86 ? -1.378 1.861 2.364 1.00 92.38 86 ILE A O 1
ATOM 714 N N . LEU A 1 87 ? -2.408 -0.015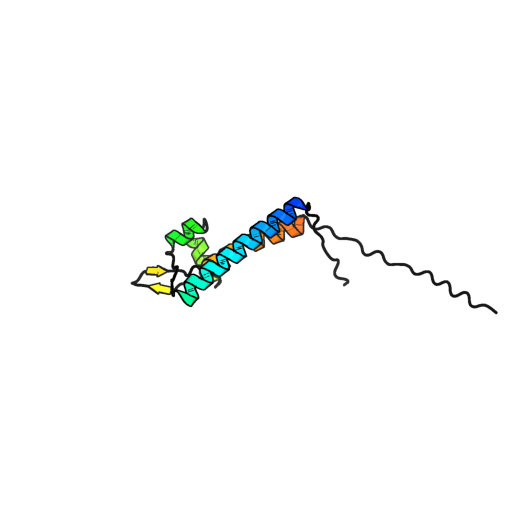 3.046 1.00 89.00 87 LEU A N 1
ATOM 715 C CA . LEU A 1 87 ? -1.772 -0.897 2.059 1.00 89.00 87 LEU A CA 1
ATOM 716 C C . LEU A 1 87 ? -2.097 -0.465 0.628 1.00 89.00 87 LEU A C 1
ATOM 718 O O . LEU A 1 87 ? -1.207 -0.408 -0.224 1.00 89.00 87 LEU A O 1
ATOM 722 N N . ARG A 1 88 ? -3.362 -0.116 0.365 1.00 89.06 88 ARG A N 1
ATOM 723 C CA . ARG A 1 88 ? -3.791 0.387 -0.944 1.00 89.06 88 ARG A CA 1
ATOM 724 C C . ARG A 1 88 ? -3.068 1.684 -1.307 1.00 89.06 88 ARG A C 1
ATOM 726 O O . ARG A 1 88 ? -2.572 1.797 -2.429 1.00 89.06 88 ARG A O 1
ATOM 733 N N . LEU A 1 89 ? -2.982 2.634 -0.374 1.00 93.06 89 LEU A N 1
ATOM 734 C CA . LEU A 1 89 ? -2.293 3.906 -0.587 1.00 93.06 89 LEU A CA 1
ATOM 735 C C . LEU A 1 89 ? -0.797 3.694 -0.860 1.00 93.06 89 LEU A C 1
ATOM 737 O O . LEU A 1 89 ? -0.280 4.208 -1.855 1.00 93.06 89 LEU A O 1
ATOM 741 N N . LYS A 1 90 ? -0.114 2.895 -0.031 1.00 91.31 90 LYS A N 1
ATOM 742 C CA . LYS A 1 90 ? 1.309 2.569 -0.208 1.00 91.31 90 LYS A CA 1
ATOM 743 C C . LYS A 1 90 ? 1.568 1.962 -1.585 1.00 91.31 90 LYS A C 1
ATOM 745 O O . LYS A 1 90 ? 2.449 2.434 -2.303 1.00 91.31 90 LYS A O 1
ATOM 750 N N . ASN A 1 91 ? 0.753 0.983 -1.980 1.00 89.25 91 ASN A N 1
ATOM 751 C CA . ASN A 1 91 ? 0.867 0.336 -3.282 1.00 89.25 91 ASN A CA 1
ATOM 752 C C . ASN A 1 91 ? 0.676 1.337 -4.431 1.00 89.25 91 ASN A C 1
ATOM 754 O O . ASN A 1 91 ? 1.482 1.374 -5.353 1.00 89.25 91 ASN A O 1
ATOM 758 N N . MET A 1 92 ? -0.343 2.197 -4.370 1.00 90.56 92 MET A N 1
ATOM 759 C CA . MET A 1 92 ? -0.580 3.218 -5.398 1.00 90.56 92 MET A CA 1
ATOM 760 C C . MET A 1 92 ? 0.618 4.172 -5.559 1.00 90.56 92 MET A C 1
ATOM 762 O O . MET A 1 92 ? 1.056 4.434 -6.684 1.00 90.56 92 MET A O 1
ATOM 766 N N . LEU A 1 93 ? 1.171 4.672 -4.448 1.00 89.31 93 LEU A N 1
ATOM 767 C CA . LEU A 1 93 ? 2.319 5.586 -4.459 1.00 89.31 93 LEU A CA 1
ATOM 768 C C . LEU A 1 93 ? 3.574 4.932 -5.056 1.00 89.31 93 LEU A C 1
ATOM 770 O O . LEU A 1 93 ? 4.327 5.580 -5.792 1.00 89.31 93 LEU A O 1
ATOM 774 N N . GLU A 1 94 ? 3.803 3.652 -4.767 1.00 89.69 94 GLU A N 1
ATOM 775 C CA . GLU A 1 94 ? 4.925 2.893 -5.322 1.00 89.69 94 GLU A CA 1
ATOM 776 C C . GLU A 1 94 ? 4.723 2.549 -6.796 1.00 89.69 94 GLU A C 1
ATOM 778 O O . GLU A 1 94 ? 5.638 2.753 -7.600 1.00 89.69 94 GLU A O 1
ATOM 783 N N . MET A 1 95 ? 3.520 2.119 -7.183 1.00 89.31 95 MET A N 1
ATOM 784 C CA . MET A 1 95 ? 3.203 1.767 -8.567 1.00 89.31 95 MET A CA 1
ATOM 785 C C . MET A 1 95 ? 3.422 2.942 -9.516 1.00 89.31 95 MET A C 1
ATOM 787 O O . MET A 1 95 ? 4.005 2.757 -10.583 1.00 89.31 95 MET A O 1
ATOM 791 N N . GLY A 1 96 ? 3.071 4.168 -9.115 1.00 86.69 96 GLY A N 1
ATOM 792 C CA . GLY A 1 96 ? 3.360 5.359 -9.919 1.00 86.69 96 GLY A CA 1
ATOM 793 C C . GLY A 1 96 ? 4.859 5.558 -10.195 1.00 86.69 96 GLY A C 1
ATOM 794 O O . GLY A 1 96 ? 5.243 5.986 -11.283 1.00 86.69 96 GLY A O 1
ATOM 795 N N . LYS A 1 97 ? 5.733 5.217 -9.238 1.00 88.25 97 LYS A N 1
ATOM 796 C CA . LYS A 1 97 ? 7.195 5.266 -9.422 1.00 88.25 97 LYS A CA 1
ATOM 797 C C . LYS A 1 97 ? 7.686 4.112 -10.299 1.00 88.25 97 LYS A C 1
ATOM 799 O O . LYS A 1 97 ? 8.578 4.317 -11.120 1.00 88.25 97 LYS A O 1
ATOM 804 N N . ILE A 1 98 ? 7.116 2.920 -10.125 1.00 89.00 98 ILE A N 1
ATOM 805 C CA . ILE A 1 98 ? 7.473 1.719 -10.887 1.00 89.00 98 ILE A CA 1
ATOM 806 C C . ILE A 1 98 ? 7.111 1.889 -12.363 1.00 89.00 98 ILE A C 1
ATOM 808 O O . ILE A 1 98 ? 7.984 1.688 -13.201 1.00 89.00 98 ILE A O 1
ATOM 812 N N . TYR A 1 99 ? 5.891 2.329 -12.689 1.00 87.81 99 TYR A N 1
ATOM 813 C CA . TYR A 1 99 ? 5.471 2.539 -14.079 1.00 87.81 99 TYR A CA 1
ATOM 814 C C . TYR A 1 99 ? 6.372 3.530 -14.810 1.00 87.81 99 TYR A C 1
ATOM 816 O O . TYR A 1 99 ? 6.846 3.225 -15.896 1.00 87.81 99 TYR A O 1
ATOM 824 N N . ARG A 1 100 ? 6.733 4.651 -14.173 1.00 89.31 100 ARG A N 1
ATOM 825 C CA . ARG A 1 100 ? 7.681 5.608 -14.767 1.00 89.31 100 ARG A CA 1
ATOM 826 C C . ARG A 1 100 ? 9.052 4.990 -15.058 1.00 89.31 100 ARG A C 1
ATOM 828 O O . ARG A 1 100 ? 9.649 5.288 -16.087 1.00 89.31 100 ARG A O 1
ATOM 835 N N . LYS A 1 101 ? 9.561 4.130 -14.169 1.00 88.56 101 LYS A N 1
ATOM 836 C CA . LYS A 1 101 ? 10.831 3.414 -14.390 1.00 88.56 101 LYS A CA 1
ATOM 837 C C . LYS A 1 101 ? 10.720 2.389 -15.519 1.00 88.56 101 LYS A C 1
ATOM 839 O O . LYS A 1 101 ? 11.620 2.307 -16.343 1.00 88.56 101 LYS A O 1
ATOM 844 N N . ILE A 1 102 ? 9.626 1.631 -15.539 1.00 88.75 102 ILE A N 1
ATOM 845 C CA . ILE A 1 102 ? 9.280 0.653 -16.578 1.00 88.75 102 ILE A CA 1
ATOM 846 C C . ILE A 1 102 ? 9.231 1.342 -17.941 1.00 88.75 102 ILE A C 1
ATOM 848 O O . ILE A 1 102 ? 9.921 0.911 -18.860 1.00 88.75 102 ILE A O 1
ATOM 852 N N . ASP A 1 103 ? 8.497 2.447 -18.051 1.00 87.56 103 ASP A N 1
ATOM 853 C CA . ASP A 1 103 ? 8.358 3.202 -19.295 1.00 87.56 103 ASP A CA 1
ATOM 854 C C . ASP A 1 103 ? 9.698 3.742 -19.804 1.00 87.56 103 ASP A C 1
ATOM 856 O O . ASP A 1 103 ? 9.936 3.731 -21.009 1.00 87.56 103 ASP A O 1
ATOM 860 N N . GLY A 1 104 ? 10.590 4.161 -18.900 1.00 87.69 104 GLY A N 1
ATOM 861 C CA . GLY A 1 104 ? 11.943 4.599 -19.254 1.00 87.69 104 GLY A CA 1
ATOM 862 C C . GLY A 1 104 ? 12.880 3.475 -19.717 1.00 87.69 104 GLY A C 1
ATOM 863 O O . GLY A 1 104 ? 13.869 3.756 -20.384 1.00 87.69 104 GLY A O 1
ATOM 864 N N . MET A 1 105 ? 12.589 2.215 -19.380 1.00 86.69 105 MET A N 1
ATOM 865 C CA . MET A 1 105 ? 13.379 1.037 -19.785 1.00 86.69 105 MET A CA 1
ATOM 866 C C . MET A 1 105 ? 12.749 0.262 -20.946 1.00 86.69 105 MET A C 1
ATOM 868 O O . MET A 1 105 ? 13.327 -0.713 -21.430 1.00 86.69 105 MET A O 1
ATOM 872 N N . ALA A 1 106 ? 11.545 0.649 -21.356 1.00 86.81 106 ALA A N 1
ATOM 873 C CA . ALA A 1 106 ? 10.792 -0.060 -22.363 1.00 86.81 106 ALA A CA 1
ATOM 874 C C . ALA A 1 106 ? 11.385 0.151 -23.761 1.00 86.81 106 ALA A C 1
ATOM 876 O O . ALA A 1 106 ? 11.630 1.278 -24.190 1.00 86.81 106 ALA A O 1
ATOM 877 N N . ILE A 1 107 ? 11.555 -0.942 -24.497 1.00 84.44 107 ILE A N 1
ATOM 878 C CA . ILE A 1 107 ? 11.961 -0.940 -25.900 1.00 84.44 107 ILE A CA 1
ATOM 879 C C . ILE A 1 107 ? 10.738 -1.147 -26.792 1.00 84.44 107 ILE A C 1
ATOM 881 O O . ILE A 1 107 ? 9.882 -1.995 -26.522 1.00 84.44 107 ILE A O 1
ATOM 885 N N . THR A 1 108 ? 10.660 -0.379 -27.873 1.00 80.94 108 THR A N 1
ATOM 886 C CA . THR A 1 108 ? 9.678 -0.606 -28.934 1.00 80.94 108 THR A CA 1
ATOM 887 C C . THR A 1 108 ? 10.265 -1.593 -29.927 1.00 80.94 108 THR A C 1
ATOM 889 O O . THR A 1 108 ? 11.329 -1.346 -30.494 1.00 80.94 108 THR A O 1
ATOM 892 N N . VAL A 1 109 ? 9.574 -2.705 -30.159 1.00 71.38 109 VAL A N 1
ATOM 893 C CA . VAL A 1 109 ? 9.978 -3.658 -31.197 1.00 71.38 109 VAL A CA 1
ATOM 894 C C . VAL A 1 109 ? 9.276 -3.261 -32.499 1.00 71.38 109 VAL A C 1
ATOM 896 O O . VAL A 1 109 ? 8.044 -3.214 -32.519 1.00 71.38 109 VAL A O 1
ATOM 899 N N . PRO A 1 110 ? 10.012 -2.939 -33.579 1.00 64.12 110 PRO A N 1
ATOM 900 C CA . PRO A 1 110 ? 9.394 -2.607 -34.855 1.00 64.12 110 PRO A CA 1
ATOM 901 C C . PRO A 1 110 ? 8.685 -3.839 -35.426 1.00 64.12 110 PRO A C 1
ATOM 903 O O . PRO A 1 110 ? 9.274 -4.915 -35.539 1.00 64.12 110 PRO A O 1
ATOM 906 N N . VAL A 1 111 ? 7.415 -3.676 -35.800 1.00 65.81 111 VAL A N 1
ATOM 907 C CA . VAL A 1 111 ? 6.653 -4.713 -36.503 1.00 65.81 111 VAL A CA 1
ATOM 908 C C . VAL A 1 111 ? 7.264 -4.870 -37.896 1.00 65.81 111 VAL A C 1
ATOM 910 O O . VAL A 1 111 ? 7.189 -3.953 -38.717 1.00 65.81 111 VAL A O 1
ATOM 913 N N . LYS A 1 112 ? 7.898 -6.015 -38.177 1.00 59.34 112 LYS A N 1
ATOM 914 C CA . LYS A 1 112 ? 8.271 -6.368 -39.552 1.00 59.34 112 LYS A CA 1
ATOM 915 C C . LYS A 1 112 ? 6.980 -6.625 -40.324 1.00 59.34 112 LYS A C 1
ATOM 917 O O . LYS A 1 112 ? 6.293 -7.603 -40.054 1.00 59.34 112 LYS A O 1
ATOM 922 N N . LYS A 1 113 ? 6.654 -5.753 -41.279 1.00 57.97 113 LYS A N 1
ATOM 923 C CA . LYS A 1 113 ? 5.671 -6.080 -42.314 1.00 57.97 113 LYS A CA 1
ATOM 924 C C . LYS A 1 113 ? 6.282 -7.185 -43.169 1.00 57.97 113 LYS A C 1
ATOM 926 O O . LYS A 1 113 ? 7.284 -6.942 -43.838 1.00 57.97 113 LYS A O 1
ATOM 931 N N . GLU A 1 114 ? 5.720 -8.387 -43.125 1.00 53.19 114 GLU A N 1
ATOM 932 C CA . GLU A 1 114 ? 5.982 -9.378 -44.165 1.00 53.19 114 GLU A CA 1
ATOM 933 C C . GLU A 1 114 ? 5.437 -8.809 -45.478 1.00 53.19 114 GLU A C 1
ATOM 935 O O . GLU A 1 114 ? 4.233 -8.783 -45.721 1.00 53.19 114 GLU A O 1
ATOM 940 N N . THR A 1 115 ? 6.321 -8.275 -46.321 1.00 48.81 115 THR A N 1
ATOM 941 C CA . THR A 1 115 ? 6.017 -8.063 -47.734 1.00 48.81 115 THR A CA 1
ATOM 942 C C . THR A 1 115 ? 5.934 -9.438 -48.384 1.00 48.81 115 THR A C 1
ATOM 944 O O . THR A 1 115 ? 6.940 -9.977 -48.846 1.00 48.81 115 THR A O 1
ATOM 947 N N . GLY A 1 116 ? 4.743 -10.034 -48.363 1.00 48.06 116 GLY A N 1
ATOM 948 C CA . GLY A 1 116 ? 4.427 -11.182 -49.198 1.00 48.06 116 GLY A CA 1
ATOM 949 C C . GLY A 1 116 ? 4.478 -10.750 -50.658 1.00 48.06 116 GLY A C 1
ATOM 950 O O . GLY A 1 116 ? 3.512 -10.199 -51.176 1.00 48.06 116 GLY A O 1
ATOM 951 N N . ASN A 1 117 ? 5.608 -10.984 -51.322 1.00 48.31 117 ASN A N 1
ATOM 952 C CA . ASN A 1 117 ? 5.650 -11.013 -52.778 1.00 48.31 117 ASN A CA 1
ATOM 953 C C . ASN A 1 117 ? 4.990 -12.322 -53.223 1.00 48.31 117 ASN A C 1
ATOM 955 O O . ASN A 1 117 ? 5.668 -13.323 -53.442 1.00 48.31 117 ASN A O 1
ATOM 959 N N . VAL A 1 118 ? 3.662 -12.318 -53.334 1.00 52.66 118 VAL A N 1
ATOM 960 C CA . VAL A 1 118 ? 2.967 -13.249 -54.223 1.00 52.66 118 VAL A CA 1
ATOM 961 C C . VAL A 1 118 ? 3.004 -12.598 -55.598 1.00 52.66 118 VAL A C 1
ATOM 963 O O . VAL A 1 118 ? 2.200 -11.726 -55.913 1.00 52.66 118 VAL A O 1
ATOM 966 N N . THR A 1 119 ? 4.005 -12.952 -56.399 1.00 48.28 119 THR A N 1
ATOM 967 C CA . THR A 1 119 ? 3.949 -12.708 -57.839 1.00 48.28 119 THR A CA 1
ATOM 968 C C . THR A 1 119 ? 2.970 -13.715 -58.429 1.00 48.28 119 THR A C 1
ATOM 970 O O . THR A 1 119 ? 3.372 -14.812 -58.815 1.00 48.28 119 THR A O 1
ATOM 973 N N . ASP A 1 120 ? 1.690 -13.343 -58.484 1.00 49.91 120 ASP A N 1
ATOM 974 C CA . ASP A 1 120 ? 0.749 -13.937 -59.432 1.00 49.91 120 ASP A CA 1
ATOM 975 C C . ASP A 1 120 ? 1.266 -13.614 -60.835 1.00 49.91 120 ASP A C 1
ATOM 977 O O . ASP A 1 120 ? 1.061 -12.530 -61.378 1.00 49.91 120 ASP A O 1
ATOM 981 N N . SER A 1 121 ? 2.007 -14.559 -61.404 1.00 48.78 121 SER A N 1
ATOM 982 C CA . SER A 1 121 ? 2.275 -14.600 -62.837 1.00 48.78 121 SER A CA 1
ATOM 983 C C . SER A 1 121 ? 1.179 -15.452 -63.464 1.00 48.78 121 SER A C 1
ATOM 985 O O . SER A 1 121 ? 1.352 -16.632 -63.746 1.00 48.78 121 SER A O 1
ATOM 987 N N . LEU A 1 122 ? 0.015 -14.825 -63.630 1.00 58.00 122 LEU A N 1
ATOM 988 C CA . LEU A 1 122 ? -0.905 -15.164 -64.706 1.00 58.00 122 LEU A CA 1
ATOM 989 C C . LEU A 1 122 ? -0.311 -14.582 -65.990 1.00 58.00 122 LEU A C 1
ATOM 991 O O . LEU A 1 122 ? -0.146 -13.367 -66.086 1.00 58.00 122 LEU A O 1
ATOM 99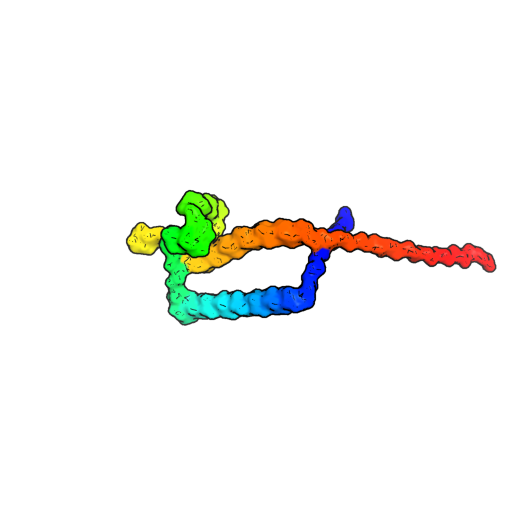5 N N . THR A 1 123 ? 0.037 -15.429 -66.952 1.00 52.91 123 THR A N 1
ATOM 996 C CA . THR A 1 123 ? -0.060 -15.118 -68.387 1.00 52.91 123 THR A CA 1
ATOM 997 C C . THR A 1 123 ? 0.052 -16.414 -69.195 1.00 52.91 123 THR A C 1
ATOM 999 O O . THR A 1 123 ? 1.068 -17.100 -69.117 1.00 52.91 123 THR A O 1
ATOM 1002 N N . ASP A 1 124 ? -1.052 -16.667 -69.906 1.00 46.91 124 ASP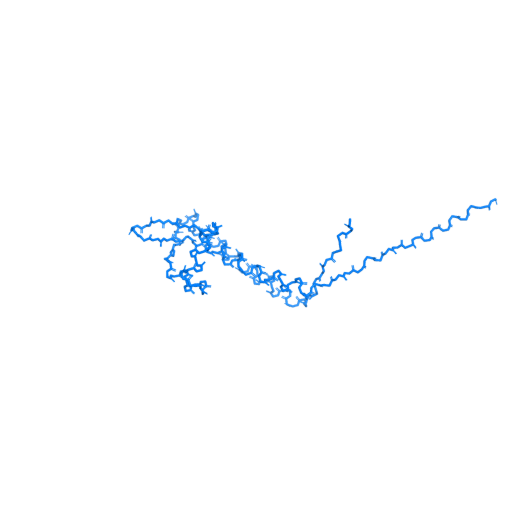 A N 1
ATOM 1003 C CA . ASP A 1 124 ? -1.364 -17.539 -71.053 1.00 46.91 124 ASP A CA 1
ATOM 1004 C C . ASP A 1 124 ? -1.120 -19.060 -71.004 1.00 46.91 124 ASP A C 1
ATOM 1006 O O . ASP A 1 124 ? 0.038 -19.529 -71.070 1.00 46.91 124 ASP A O 1
#

Secondary structure (DSSP, 8-state):
-----EE----HHHHHHHHHHHHHHHHHHHHHHHHHHTS----EEEHHHHHHHHT--HHHHHHHHHTTSS--EEETTEEEEEHHHHHHHHHHHHHHHHHHHHHHHPEEPP--------------